Protein AF-A0A6I9Z371-F1 (afdb_monomer_lite)

Foldseek 3Di:
DVVVVVVVCPDPPDDPVVDDDPVDQQLVVLQVVLVVCVVVVNLVSSLVSLVVSVVSLVVQLVVQLVVLLDPDDPPPDDPVPDDDDPVRNVVNSVVSSVVSSVCSVQVSQDDPPDPGGDPCSVVVSVVSNVVSVPD

Structure (mmCIF, N/CA/C/O backbone):
data_AF-A0A6I9Z371-F1
#
_entry.id   AF-A0A6I9Z371-F1
#
loop_
_atom_site.group_PDB
_atom_site.id
_atom_site.type_symbol
_atom_site.label_atom_id
_atom_site.label_alt_id
_atom_site.label_comp_id
_atom_site.label_asym_id
_atom_site.label_entity_id
_atom_site.label_seq_id
_atom_site.pdbx_PDB_ins_code
_atom_site.Cartn_x
_atom_site.Cartn_y
_atom_site.Cartn_z
_atom_site.occupancy
_ato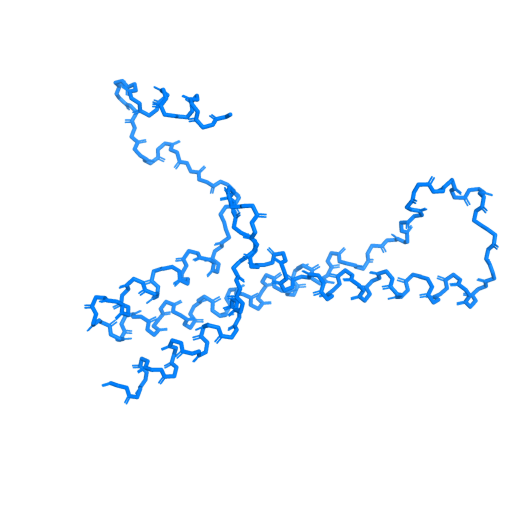m_site.B_iso_or_equiv
_atom_site.auth_seq_id
_atom_site.auth_comp_id
_atom_site.auth_asym_id
_atom_site.auth_atom_id
_atom_site.pdbx_PDB_model_num
ATOM 1 N N . MET A 1 1 ? -19.829 10.539 -12.056 1.00 60.69 1 MET A N 1
ATOM 2 C CA . MET A 1 1 ? -20.281 9.183 -11.658 1.00 60.69 1 MET A CA 1
ATOM 3 C C . MET A 1 1 ? -21.105 9.175 -10.365 1.00 60.69 1 MET A C 1
ATOM 5 O O . MET A 1 1 ? -22.158 8.555 -10.374 1.00 60.69 1 MET A O 1
ATOM 9 N N . ARG A 1 2 ? -20.727 9.908 -9.298 1.00 67.56 2 ARG A N 1
ATOM 10 C CA . ARG A 1 2 ? -21.464 9.939 -8.006 1.00 67.56 2 ARG A CA 1
ATOM 11 C C . ARG A 1 2 ? -22.976 10.226 -8.100 1.00 67.56 2 ARG A C 1
ATOM 13 O O . ARG A 1 2 ? -23.757 9.559 -7.437 1.00 67.56 2 ARG A O 1
ATOM 20 N N . GLN A 1 3 ? -23.402 11.162 -8.953 1.00 70.56 3 GLN A N 1
ATOM 21 C CA . GLN A 1 3 ? -24.830 11.496 -9.123 1.00 70.56 3 GLN A CA 1
ATOM 22 C C . GLN A 1 3 ? -25.666 10.339 -9.697 1.00 70.56 3 GLN A C 1
ATOM 24 O O . GLN A 1 3 ? -26.830 10.193 -9.338 1.00 70.56 3 GLN A O 1
ATOM 29 N N . ASN A 1 4 ? -25.073 9.493 -10.544 1.00 80.31 4 ASN A N 1
ATOM 30 C CA . ASN A 1 4 ? -25.776 8.354 -11.134 1.00 80.31 4 ASN A CA 1
ATOM 31 C C . ASN A 1 4 ? -25.949 7.221 -10.113 1.00 80.31 4 ASN A C 1
ATOM 33 O O . ASN A 1 4 ? -27.012 6.616 -10.064 1.00 80.31 4 ASN A O 1
ATOM 37 N N . LEU A 1 5 ? -24.941 6.968 -9.269 1.00 81.81 5 LEU A N 1
ATOM 38 C CA . LEU A 1 5 ? -25.026 5.963 -8.201 1.00 81.81 5 LEU A CA 1
ATOM 39 C C . LEU A 1 5 ? -26.140 6.298 -7.199 1.00 81.81 5 LEU A C 1
ATOM 41 O O . LEU A 1 5 ? -26.981 5.449 -6.923 1.00 81.81 5 LEU A O 1
ATOM 45 N N . ALA A 1 6 ? -26.208 7.555 -6.745 1.00 83.31 6 ALA A N 1
ATOM 46 C CA . ALA A 1 6 ? -27.257 8.011 -5.831 1.00 83.31 6 ALA A CA 1
ATOM 47 C C . ALA A 1 6 ? -28.668 7.857 -6.430 1.00 83.31 6 ALA A C 1
ATOM 49 O O . ALA A 1 6 ? -29.612 7.510 -5.726 1.00 83.31 6 ALA A O 1
ATOM 50 N N . TYR A 1 7 ? -28.814 8.076 -7.741 1.00 85.94 7 TYR A N 1
ATOM 51 C CA . TYR A 1 7 ? -30.084 7.874 -8.436 1.00 85.94 7 TYR A CA 1
ATOM 52 C C . TYR A 1 7 ? -30.529 6.405 -8.425 1.00 85.94 7 TYR A C 1
ATOM 54 O O . TYR A 1 7 ? -31.688 6.121 -8.127 1.00 85.94 7 TYR A O 1
ATOM 62 N N . TYR A 1 8 ? -29.616 5.469 -8.702 1.00 84.38 8 TYR A N 1
ATOM 63 C CA . TYR A 1 8 ? -29.932 4.039 -8.679 1.00 84.38 8 TYR A CA 1
ATOM 64 C C . TYR A 1 8 ? -30.203 3.515 -7.261 1.00 84.38 8 TYR A C 1
ATOM 66 O O . TYR A 1 8 ? -31.093 2.688 -7.092 1.00 84.38 8 TYR A O 1
ATOM 74 N N . GLN A 1 9 ? -29.519 4.042 -6.240 1.00 83.31 9 GLN A N 1
ATOM 75 C CA . GLN A 1 9 ? -29.781 3.703 -4.833 1.00 83.31 9 GLN A CA 1
ATOM 76 C C . GLN A 1 9 ? -31.194 4.091 -4.371 1.00 83.31 9 GLN A C 1
ATOM 78 O O . GLN A 1 9 ? -31.774 3.421 -3.525 1.00 83.31 9 GLN A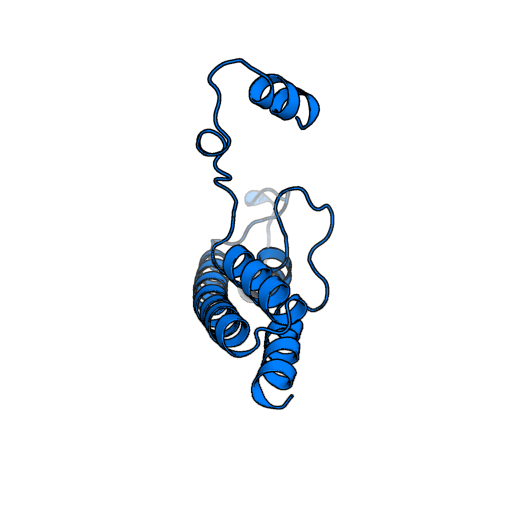 O 1
ATOM 83 N N . MET A 1 10 ? -31.780 5.152 -4.935 1.00 85.50 10 MET A N 1
ATOM 84 C CA . MET A 1 10 ? -33.133 5.603 -4.583 1.00 85.50 10 MET A CA 1
ATOM 85 C C . MET A 1 10 ? -34.254 4.828 -5.299 1.00 85.50 10 MET A C 1
ATOM 87 O O . MET A 1 10 ? -35.434 5.102 -5.062 1.00 85.50 10 MET A O 1
ATOM 91 N N . MET A 1 11 ? -33.928 3.887 -6.192 1.00 88.94 11 MET A N 1
ATOM 92 C CA . MET A 1 11 ? -34.942 3.113 -6.908 1.00 88.94 11 MET A CA 1
ATOM 93 C C . MET A 1 11 ? -35.615 2.077 -6.005 1.00 88.94 11 MET A C 1
ATOM 95 O O . MET A 1 11 ? -34.986 1.385 -5.208 1.00 88.94 11 MET A O 1
ATOM 99 N N . VAL A 1 12 ? -36.931 1.934 -6.168 1.00 86.69 12 VAL A N 1
ATOM 100 C CA . VAL A 1 12 ? -37.732 0.983 -5.392 1.00 86.69 12 VAL A CA 1
ATOM 101 C C . VAL A 1 12 ? -37.259 -0.447 -5.655 1.00 86.69 12 VAL A C 1
ATOM 103 O O . VAL A 1 12 ? -37.242 -0.901 -6.796 1.00 86.69 12 VAL A O 1
ATOM 106 N N . GLY A 1 13 ? -36.937 -1.169 -4.581 1.00 85.81 13 GLY A N 1
ATOM 107 C CA . GLY A 1 13 ? -36.521 -2.573 -4.629 1.00 85.81 13 GLY A CA 1
ATOM 108 C C . GLY A 1 13 ? -35.010 -2.790 -4.681 1.00 85.81 13 GLY A C 1
ATOM 109 O O . GLY A 1 13 ? -34.587 -3.936 -4.548 1.00 85.81 13 GLY A O 1
ATOM 110 N N . VAL A 1 14 ? -34.221 -1.722 -4.816 1.00 86.62 14 VAL A N 1
ATOM 111 C CA . VAL A 1 14 ? -32.761 -1.777 -4.722 1.00 86.62 14 VAL A CA 1
ATOM 112 C C . VAL A 1 14 ? -32.349 -1.815 -3.254 1.00 86.62 14 VAL A C 1
ATOM 114 O O . VAL A 1 14 ? -32.857 -1.044 -2.437 1.00 86.62 14 VAL A O 1
ATOM 117 N N . LYS A 1 15 ? -31.468 -2.752 -2.911 1.00 86.44 15 LYS A N 1
ATOM 118 C CA . LYS A 1 15 ? -30.904 -2.907 -1.568 1.00 86.44 15 LYS A CA 1
ATOM 119 C C . LYS A 1 15 ? -29.467 -2.409 -1.557 1.00 86.44 15 LYS A C 1
ATOM 121 O O . LYS A 1 15 ? -28.778 -2.473 -2.571 1.00 86.44 15 LYS A O 1
ATOM 126 N N . ASP A 1 16 ? -28.974 -2.031 -0.382 1.00 78.38 16 ASP A N 1
ATOM 127 C CA . ASP A 1 16 ? -27.561 -1.667 -0.216 1.00 78.38 16 ASP A CA 1
ATOM 128 C C . ASP A 1 16 ? -26.620 -2.815 -0.622 1.00 78.38 16 ASP A C 1
ATOM 130 O O . ASP A 1 16 ? -25.552 -2.574 -1.172 1.00 78.38 16 ASP A O 1
ATOM 134 N N . SER A 1 17 ? -27.056 -4.071 -0.461 1.00 81.50 17 SER A N 1
ATOM 135 C CA . SER A 1 17 ? -26.317 -5.264 -0.900 1.00 81.50 17 SER A CA 1
ATOM 136 C C . SER A 1 17 ? -26.116 -5.373 -2.414 1.00 81.50 17 SER A C 1
ATOM 138 O O . SER A 1 17 ? -25.288 -6.166 -2.854 1.00 81.50 17 SER A O 1
ATOM 140 N N . ASP A 1 18 ? -26.889 -4.634 -3.213 1.00 82.50 18 ASP A N 1
ATOM 141 C CA . ASP A 1 18 ? -26.786 -4.658 -4.675 1.00 82.50 18 ASP A CA 1
ATOM 142 C C . ASP A 1 18 ? -25.648 -3.747 -5.178 1.00 82.50 18 ASP A C 1
ATOM 144 O O . ASP A 1 18 ? -25.251 -3.830 -6.341 1.00 82.50 18 ASP A O 1
ATOM 148 N N . PHE A 1 19 ? -25.093 -2.903 -4.299 1.00 80.19 19 PHE A N 1
ATOM 149 C CA . PHE A 1 19 ? -23.918 -2.080 -4.563 1.00 80.19 19 PHE A CA 1
ATOM 150 C C . PHE A 1 19 ? -22.702 -2.670 -3.861 1.00 80.19 19 PHE A C 1
ATOM 152 O O . PHE A 1 19 ? -22.469 -2.440 -2.677 1.00 80.19 19 PHE A O 1
ATOM 159 N N . VAL A 1 20 ? -21.909 -3.418 -4.622 1.00 80.00 20 VAL A N 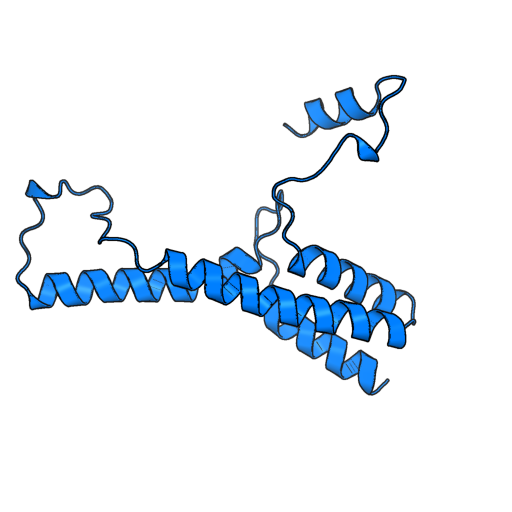1
ATOM 160 C CA . VAL A 1 20 ? -20.638 -3.973 -4.157 1.00 80.00 20 VAL A CA 1
ATOM 161 C C . VAL A 1 20 ? -19.504 -3.176 -4.777 1.00 80.00 20 VAL A C 1
ATOM 163 O O . VAL A 1 20 ? -19.444 -3.019 -5.998 1.00 80.00 20 VAL A O 1
ATOM 166 N N . ASP A 1 21 ? -18.610 -2.679 -3.931 1.00 80.81 21 ASP A N 1
ATOM 167 C CA . ASP A 1 21 ? -17.359 -2.089 -4.383 1.00 80.81 21 ASP A C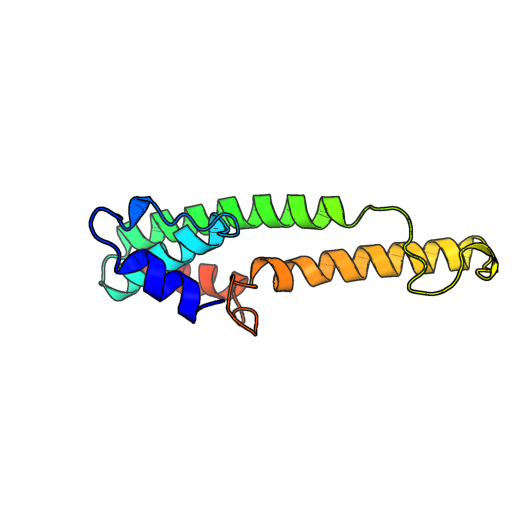A 1
ATOM 168 C C . ASP A 1 21 ? -16.387 -3.207 -4.783 1.00 80.81 21 ASP A C 1
ATOM 170 O O . ASP A 1 21 ? -15.945 -3.996 -3.949 1.00 80.81 21 ASP A O 1
ATOM 174 N N . LEU A 1 22 ? -16.101 -3.298 -6.082 1.00 84.12 22 LEU A N 1
ATOM 175 C CA . LEU A 1 22 ? -15.175 -4.282 -6.648 1.00 84.12 22 LEU A CA 1
ATOM 176 C C . LEU A 1 22 ? -13.710 -3.839 -6.550 1.00 84.12 22 LEU A C 1
ATOM 178 O O . LEU A 1 22 ? -12.821 -4.654 -6.781 1.00 84.12 22 LEU A O 1
ATOM 182 N N . GLU A 1 23 ? -13.460 -2.570 -6.230 1.00 82.81 23 GLU A N 1
ATOM 183 C CA . GLU A 1 23 ? -12.120 -2.011 -6.024 1.00 82.81 23 GLU A CA 1
ATOM 184 C C . GLU A 1 23 ? -11.743 -1.982 -4.536 1.00 82.81 23 GLU A C 1
ATOM 186 O O . GLU A 1 23 ? -10.631 -1.583 -4.177 1.00 82.81 23 GLU A O 1
ATOM 191 N N . ALA A 1 24 ? -12.652 -2.420 -3.659 1.00 84.56 24 ALA A N 1
ATOM 192 C CA . ALA A 1 24 ? -12.402 -2.449 -2.233 1.00 84.56 24 ALA A CA 1
ATOM 193 C C . ALA A 1 24 ? -11.292 -3.448 -1.890 1.00 84.56 24 ALA A C 1
ATOM 195 O O . ALA A 1 24 ? -11.360 -4.641 -2.195 1.00 84.56 24 ALA A O 1
ATOM 196 N N . LYS A 1 25 ? -10.270 -2.944 -1.203 1.00 90.81 25 LYS A N 1
ATOM 197 C CA . LYS A 1 25 ? -9.127 -3.730 -0.742 1.00 90.81 25 LYS A CA 1
ATOM 198 C C . LYS A 1 25 ? -9.457 -4.351 0.613 1.00 90.81 25 LYS A C 1
ATOM 200 O O . LYS A 1 25 ? -9.913 -3.642 1.509 1.00 90.81 25 LYS A O 1
ATOM 205 N N . ALA A 1 26 ? -9.211 -5.650 0.771 1.00 91.44 26 ALA A N 1
ATOM 206 C CA . ALA A 1 26 ? -9.558 -6.383 1.992 1.00 91.44 26 ALA A CA 1
ATOM 207 C C . ALA A 1 26 ? -8.904 -5.759 3.242 1.00 91.44 26 ALA A C 1
ATOM 209 O O . ALA A 1 26 ? -9.606 -5.378 4.180 1.00 91.44 26 ALA A O 1
ATOM 210 N N . HIS A 1 27 ? -7.598 -5.470 3.166 1.00 94.88 27 HIS A N 1
ATOM 211 C CA . HIS A 1 27 ? -6.842 -4.873 4.272 1.00 94.88 27 HIS A CA 1
ATOM 212 C C . HIS A 1 27 ? -7.382 -3.508 4.717 1.00 94.88 27 HIS A C 1
ATOM 214 O O . HIS A 1 27 ? -7.315 -3.166 5.893 1.00 94.88 27 HIS A O 1
ATOM 220 N N . MET A 1 28 ? -7.952 -2.724 3.795 1.00 94.44 28 MET A N 1
ATOM 221 C CA . MET A 1 28 ? -8.581 -1.435 4.109 1.00 94.44 28 MET A CA 1
ATOM 222 C C . MET A 1 28 ? -9.885 -1.617 4.884 1.00 94.44 28 MET A C 1
ATOM 224 O O . MET A 1 28 ? -10.141 -0.888 5.840 1.00 94.44 28 MET A O 1
ATOM 228 N N . GLN A 1 29 ? -10.707 -2.594 4.496 1.00 93.00 29 GLN A N 1
ATOM 229 C CA . GLN A 1 29 ? -11.984 -2.854 5.161 1.00 93.00 29 GLN A CA 1
ATOM 230 C C . GLN A 1 29 ? -11.772 -3.240 6.627 1.00 93.00 29 GLN A C 1
ATOM 232 O O . GLN A 1 29 ? -12.393 -2.649 7.514 1.00 93.00 29 GLN A O 1
ATOM 237 N N . ASP A 1 30 ? -10.862 -4.180 6.889 1.00 96.31 30 ASP A N 1
ATOM 238 C CA . ASP A 1 30 ? -10.534 -4.582 8.257 1.00 96.31 30 ASP A CA 1
ATOM 239 C C . ASP A 1 30 ? -9.845 -3.461 9.041 1.00 96.31 30 ASP A C 1
ATOM 241 O O . ASP A 1 30 ? -10.134 -3.286 10.225 1.00 96.31 30 ASP A O 1
ATOM 245 N N . PHE A 1 31 ? -9.016 -2.633 8.397 1.00 96.94 31 PHE A N 1
ATOM 246 C CA . PHE A 1 31 ? -8.445 -1.458 9.054 1.00 96.94 31 PHE A CA 1
ATOM 247 C C . PHE A 1 31 ? -9.538 -0.491 9.526 1.00 96.94 31 PHE A C 1
ATOM 249 O O . PHE A 1 31 ? -9.544 -0.089 10.691 1.00 96.94 31 PHE A O 1
ATOM 256 N N . HIS A 1 32 ? -10.503 -0.152 8.664 1.00 95.31 32 HIS A N 1
ATOM 257 C CA . HIS A 1 32 ? -11.605 0.740 9.029 1.00 95.31 32 HIS A CA 1
ATOM 258 C C . HIS A 1 32 ? -12.478 0.167 10.150 1.00 95.31 32 HIS A C 1
ATOM 260 O O . HIS A 1 32 ? -12.829 0.907 11.071 1.00 95.31 32 HIS A O 1
ATOM 266 N N . LEU A 1 33 ? -12.779 -1.136 10.111 1.00 96.19 33 LEU A N 1
ATOM 267 C CA . LEU A 1 33 ? -13.492 -1.827 11.191 1.00 96.19 33 LEU A CA 1
ATOM 268 C C . LEU A 1 33 ? -12.692 -1.804 12.502 1.00 96.19 33 LEU A C 1
ATOM 270 O O . LEU A 1 33 ? -13.235 -1.525 13.570 1.00 96.19 33 LEU A O 1
ATOM 274 N N . GLY A 1 34 ? -11.385 -2.044 12.432 1.00 96.62 34 GLY A N 1
ATOM 275 C CA . GLY A 1 34 ? -10.489 -1.966 13.580 1.00 96.62 34 GLY A CA 1
ATOM 276 C C . GLY A 1 34 ? -10.492 -0.582 14.231 1.00 96.62 34 GLY A C 1
ATOM 277 O O . GLY A 1 34 ? -10.657 -0.459 15.446 1.00 96.62 34 GLY A O 1
ATOM 278 N N . VAL A 1 35 ? -10.393 0.473 13.419 1.00 96.44 35 VAL A N 1
ATOM 279 C CA . VAL A 1 35 ? -10.451 1.867 13.884 1.00 96.44 35 VAL A CA 1
ATOM 280 C C . VAL A 1 35 ? -11.828 2.224 14.454 1.00 96.44 35 VAL A C 1
ATOM 282 O O . VAL A 1 35 ? -11.898 2.921 15.473 1.00 96.44 35 VAL A O 1
ATOM 285 N N . SER A 1 36 ? -12.927 1.743 13.859 1.00 96.75 36 SER A N 1
ATOM 286 C CA . SER A 1 36 ? -14.270 1.995 14.393 1.00 96.75 36 SER A CA 1
ATOM 287 C C . SER A 1 36 ? -14.459 1.341 15.760 1.00 96.75 36 SER A C 1
ATOM 289 O O . SER A 1 36 ? -14.859 2.025 16.697 1.00 96.75 36 SER A O 1
ATOM 291 N N . TYR A 1 37 ? -14.076 0.069 15.922 1.00 96.75 37 TYR A N 1
ATOM 292 C CA . TYR A 1 37 ? -14.172 -0.619 17.215 1.00 96.75 37 TYR A CA 1
ATOM 293 C C . TYR A 1 37 ? -13.267 -0.012 18.286 1.00 96.75 37 TYR A C 1
ATOM 295 O O . TYR A 1 37 ? -13.657 0.063 19.451 1.00 96.75 37 TYR A O 1
ATOM 303 N N . TYR A 1 38 ? -12.084 0.470 17.899 1.00 95.25 38 TYR A N 1
ATOM 304 C CA . TYR A 1 38 ? -11.220 1.215 18.810 1.00 95.25 38 TYR A CA 1
ATOM 305 C C . TYR A 1 38 ? -11.903 2.505 19.292 1.00 95.25 38 TYR A C 1
ATOM 307 O O . TYR A 1 38 ? -11.870 2.825 20.479 1.00 95.25 38 TYR A O 1
ATOM 315 N N . THR A 1 39 ? -12.573 3.222 18.384 1.00 94.50 39 THR A N 1
ATOM 316 C CA . THR A 1 39 ? -13.319 4.455 18.696 1.00 94.50 39 THR A CA 1
ATOM 317 C C . THR A 1 39 ? -14.553 4.187 19.566 1.00 94.50 39 THR A C 1
ATOM 319 O O . THR A 1 39 ? -14.927 5.028 20.377 1.00 94.50 39 THR A O 1
ATOM 322 N N . GLU A 1 40 ? -15.165 3.009 19.434 1.00 95.44 40 GLU A N 1
ATOM 323 C CA . GLU A 1 40 ? -16.280 2.527 20.261 1.00 95.44 40 GLU A CA 1
ATOM 324 C C . GLU A 1 40 ? -15.839 1.956 21.625 1.00 95.44 40 GLU A C 1
ATOM 326 O O . GLU A 1 40 ? -16.652 1.360 22.331 1.00 95.44 40 GLU A O 1
ATOM 331 N N . GLU A 1 41 ? -14.568 2.128 22.007 1.00 92.56 41 GLU A N 1
ATOM 332 C CA . GLU A 1 41 ? -13.984 1.631 23.263 1.00 92.56 41 GLU A CA 1
ATOM 333 C C . GLU A 1 41 ? -14.051 0.096 23.410 1.00 92.56 41 GLU A C 1
ATOM 335 O O . GLU A 1 41 ? -14.105 -0.440 24.519 1.00 92.56 41 GLU A O 1
ATOM 340 N N . ASN A 1 42 ? -14.005 -0.633 22.289 1.00 94.38 42 ASN A N 1
ATOM 341 C CA . ASN A 1 42 ? -13.924 -2.094 22.258 1.00 94.38 42 ASN A CA 1
ATOM 342 C C . ASN A 1 42 ? -12.556 -2.561 21.719 1.00 94.38 42 ASN A C 1
ATOM 344 O O . ASN A 1 42 ? -12.446 -2.999 20.566 1.00 94.38 42 ASN A O 1
ATOM 348 N N . PRO A 1 43 ? -11.489 -2.479 22.537 1.00 92.94 43 PRO A N 1
ATOM 349 C CA . PRO A 1 43 ? -10.131 -2.753 22.082 1.00 92.94 43 PRO A CA 1
ATOM 350 C C . PRO A 1 43 ? -9.918 -4.221 21.698 1.00 92.94 43 PRO A C 1
ATOM 352 O O . PRO A 1 43 ? -9.136 -4.502 20.797 1.00 92.94 43 PRO A O 1
ATOM 355 N N . GLN A 1 44 ? -10.630 -5.170 22.315 1.00 94.88 44 GLN A N 1
ATOM 356 C CA . GLN A 1 44 ? -10.450 -6.596 22.024 1.00 94.88 44 GLN A CA 1
ATOM 357 C C . GLN A 1 44 ? -10.879 -6.942 20.597 1.00 94.88 44 GLN A C 1
ATOM 359 O O . GLN A 1 44 ? -10.190 -7.695 19.913 1.00 94.88 44 GLN A O 1
ATOM 364 N N . VAL A 1 45 ? -12.003 -6.384 20.139 1.00 96.19 45 VAL A N 1
ATOM 365 C CA . VAL A 1 45 ? -12.472 -6.584 18.761 1.00 96.19 45 VAL A CA 1
ATOM 366 C C . VAL A 1 45 ? -11.638 -5.754 17.783 1.00 96.19 45 VAL A C 1
ATOM 368 O O . VAL A 1 45 ? -11.314 -6.239 16.701 1.00 96.19 45 VAL A O 1
ATOM 371 N N . ALA A 1 46 ? -11.214 -4.551 18.185 1.00 96.75 46 ALA A N 1
ATOM 372 C CA . ALA A 1 46 ? -10.315 -3.726 17.386 1.00 96.75 46 ALA A CA 1
ATOM 373 C C . ALA A 1 46 ? -8.994 -4.444 17.067 1.00 96.75 46 ALA A C 1
ATOM 375 O O . ALA A 1 46 ? -8.583 -4.453 15.911 1.00 96.75 46 ALA A O 1
ATOM 376 N N . ILE A 1 47 ? -8.367 -5.090 18.061 1.00 97.62 47 ILE A N 1
ATOM 377 C CA . ILE A 1 47 ? -7.125 -5.860 17.877 1.00 97.62 47 ILE A CA 1
ATOM 378 C C . ILE A 1 47 ? -7.304 -6.925 16.794 1.00 97.62 47 ILE A C 1
ATOM 380 O O . ILE A 1 47 ? -6.499 -6.978 15.871 1.00 97.62 47 ILE A O 1
ATOM 384 N N . LEU A 1 48 ? -8.380 -7.718 16.863 1.00 97.50 48 LEU A N 1
ATOM 385 C CA . LEU A 1 48 ? -8.629 -8.799 15.904 1.00 97.50 48 LEU A CA 1
ATOM 386 C C . LEU A 1 48 ? -8.700 -8.287 14.459 1.00 97.50 48 LEU A C 1
ATOM 388 O O . LEU A 1 48 ? -8.113 -8.889 13.562 1.00 97.50 48 LEU A O 1
ATOM 392 N N . HIS A 1 49 ? -9.403 -7.176 14.233 1.00 98.00 49 HIS A N 1
ATOM 393 C CA . HIS A 1 49 ? -9.510 -6.583 12.901 1.00 98.00 49 HIS A CA 1
ATOM 394 C C . HIS A 1 49 ? -8.210 -5.903 12.457 1.00 98.00 49 HIS A C 1
ATOM 396 O O . HIS A 1 49 ? -7.816 -6.050 11.307 1.00 98.00 49 HIS A O 1
ATOM 402 N N . LEU A 1 50 ? -7.499 -5.211 13.350 1.00 97.88 50 LEU A N 1
ATOM 403 C CA . LEU A 1 50 ? -6.234 -4.547 13.016 1.00 97.88 50 LEU A CA 1
ATOM 404 C C . LEU A 1 50 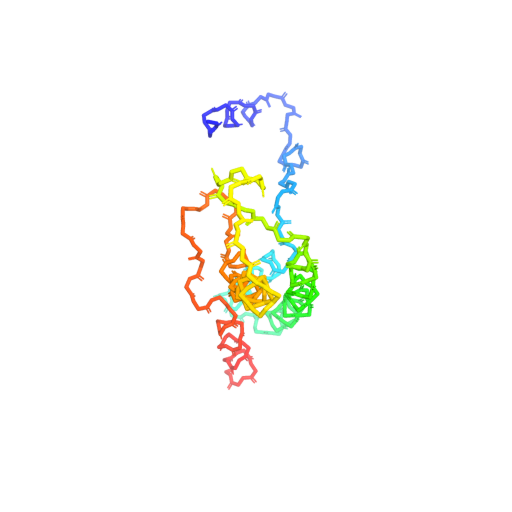? -5.102 -5.543 12.714 1.00 97.88 50 LEU A C 1
ATOM 406 O O . LEU A 1 50 ? -4.313 -5.302 11.802 1.00 97.88 50 LEU A O 1
ATOM 410 N N . GLU A 1 51 ? -5.021 -6.661 13.442 1.00 97.94 51 GLU A N 1
ATOM 411 C CA . GLU A 1 51 ? -4.090 -7.756 13.132 1.00 97.94 51 GLU A CA 1
ATOM 412 C C . GLU A 1 51 ? -4.427 -8.389 11.777 1.00 97.94 51 GLU A C 1
ATOM 414 O O . GLU A 1 51 ? -3.543 -8.558 10.938 1.00 97.94 51 GLU A O 1
ATOM 419 N N . LYS A 1 52 ? -5.714 -8.660 11.523 1.00 98.12 52 LYS A N 1
ATOM 420 C CA . LYS A 1 52 ? -6.171 -9.194 10.235 1.00 98.12 52 LYS A CA 1
ATOM 421 C C . LYS A 1 52 ? -5.859 -8.246 9.075 1.00 98.12 52 LYS A C 1
ATOM 423 O O . LYS A 1 52 ? -5.367 -8.690 8.040 1.00 98.12 52 LYS A O 1
ATOM 428 N N . ALA A 1 53 ? -6.074 -6.945 9.267 1.00 97.88 53 ALA A N 1
ATOM 429 C CA . ALA A 1 53 ? -5.726 -5.920 8.292 1.00 97.88 53 ALA A CA 1
ATOM 430 C C . ALA A 1 53 ? -4.226 -5.923 7.968 1.00 97.88 53 ALA A C 1
ATOM 432 O O . ALA A 1 53 ? -3.856 -5.779 6.806 1.00 97.88 53 ALA A O 1
ATOM 433 N N . LEU A 1 54 ? -3.356 -6.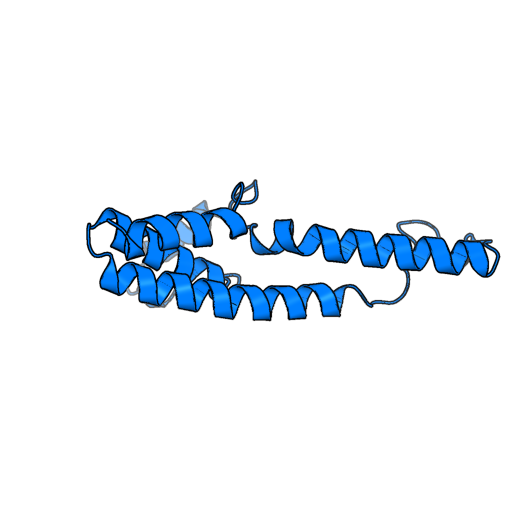129 8.967 1.00 97.94 54 LEU A N 1
ATOM 434 C CA . LEU A 1 54 ? -1.913 -6.253 8.748 1.00 97.94 54 LEU A CA 1
ATOM 435 C C . LEU A 1 54 ? -1.545 -7.510 7.957 1.00 97.94 54 LEU A C 1
ATOM 437 O O . LEU A 1 54 ? -0.734 -7.420 7.035 1.00 97.94 54 LEU A O 1
ATOM 441 N N . ASP A 1 55 ? -2.123 -8.665 8.289 1.00 98.06 55 ASP A N 1
ATOM 442 C CA . ASP A 1 55 ? -1.873 -9.908 7.551 1.00 98.06 55 ASP A CA 1
ATOM 443 C C . ASP A 1 55 ? -2.258 -9.755 6.072 1.00 98.06 55 ASP A C 1
ATOM 445 O O . ASP A 1 55 ? -1.481 -10.092 5.175 1.00 98.06 55 ASP A O 1
ATOM 449 N N . GLU A 1 56 ? -3.430 -9.176 5.811 1.00 97.75 56 GLU A N 1
ATOM 450 C CA . GLU A 1 56 ? -3.909 -8.900 4.457 1.00 97.75 56 GLU A CA 1
ATOM 451 C C . GLU A 1 56 ? -3.070 -7.821 3.753 1.00 97.75 56 GLU A C 1
ATOM 453 O O . GLU A 1 56 ? -2.781 -7.953 2.562 1.00 97.75 56 GLU A O 1
ATOM 458 N N . TYR A 1 57 ? -2.614 -6.793 4.478 1.00 97.62 57 TYR A N 1
ATOM 459 C CA . TYR A 1 57 ? -1.739 -5.749 3.940 1.00 97.62 57 TYR A CA 1
ATOM 460 C C . TYR A 1 57 ? -0.442 -6.343 3.394 1.00 97.62 57 TYR A C 1
ATOM 462 O O . TYR A 1 57 ? -0.015 -5.985 2.298 1.00 97.62 57 TYR A O 1
ATOM 470 N N . TRP A 1 58 ? 0.192 -7.261 4.131 1.00 97.75 58 TRP A N 1
ATOM 471 C CA . TRP A 1 58 ? 1.444 -7.870 3.682 1.00 97.75 58 TRP A CA 1
ATOM 472 C C . TRP A 1 58 ? 1.251 -8.750 2.454 1.00 97.75 58 TRP A C 1
ATOM 474 O O . TRP A 1 58 ? 2.100 -8.729 1.563 1.00 97.75 58 TRP A O 1
ATOM 484 N N . VAL A 1 59 ? 0.136 -9.480 2.369 1.00 97.50 59 VAL A N 1
ATOM 485 C CA . VAL A 1 59 ? -0.214 -10.228 1.153 1.00 97.50 59 VAL A CA 1
ATOM 486 C C . VAL A 1 59 ? -0.335 -9.264 -0.028 1.00 97.50 59 VAL A C 1
ATOM 488 O O . VAL A 1 59 ? 0.358 -9.447 -1.030 1.00 97.50 59 VAL A O 1
ATOM 491 N N . ALA A 1 60 ? -1.101 -8.183 0.123 1.00 96.62 60 ALA A N 1
ATOM 492 C CA . ALA A 1 60 ? -1.278 -7.185 -0.926 1.00 96.62 60 ALA A CA 1
ATOM 493 C C . ALA A 1 60 ? 0.039 -6.466 -1.307 1.00 96.62 60 ALA A C 1
ATOM 495 O O . ALA A 1 60 ? 0.285 -6.220 -2.488 1.00 96.62 60 ALA A O 1
ATOM 496 N N . ASP A 1 61 ? 0.929 -6.183 -0.347 1.00 97.44 61 ASP A N 1
ATOM 497 C CA . ASP A 1 61 ? 2.274 -5.646 -0.616 1.00 97.44 61 ASP A CA 1
ATOM 498 C C . ASP A 1 61 ? 3.121 -6.617 -1.433 1.00 97.44 61 ASP A C 1
ATOM 500 O O . ASP A 1 61 ? 3.760 -6.216 -2.408 1.00 97.44 61 ASP A O 1
ATOM 504 N N . THR A 1 62 ? 3.095 -7.906 -1.093 1.00 97.50 62 THR A N 1
ATOM 505 C CA . THR A 1 62 ? 3.833 -8.901 -1.875 1.00 97.50 62 THR A CA 1
ATOM 506 C C . THR A 1 62 ? 3.304 -9.032 -3.299 1.00 97.50 62 THR A C 1
ATOM 508 O O . THR A 1 62 ? 4.107 -9.123 -4.229 1.00 97.50 62 THR A O 1
ATOM 511 N N . GLU A 1 63 ? 1.984 -8.977 -3.486 1.00 96.56 63 GLU A N 1
ATOM 512 C CA . GLU A 1 63 ? 1.348 -9.017 -4.804 1.00 96.56 63 GLU A CA 1
ATOM 513 C C . GLU A 1 63 ? 1.697 -7.773 -5.630 1.00 96.56 63 GLU A C 1
ATOM 515 O O . GLU A 1 63 ? 2.184 -7.909 -6.754 1.00 96.56 63 GLU A O 1
ATOM 520 N N . CYS A 1 64 ? 1.566 -6.571 -5.057 1.00 96.88 64 CYS A N 1
ATOM 521 C CA . CYS A 1 64 ? 1.951 -5.321 -5.720 1.00 96.88 64 CYS A CA 1
ATOM 522 C C . CYS A 1 64 ? 3.421 -5.346 -6.160 1.00 96.88 64 CYS A C 1
ATOM 524 O O . CYS A 1 64 ? 3.760 -5.074 -7.313 1.00 96.88 64 CYS A O 1
ATOM 526 N N . ARG A 1 65 ? 4.321 -5.752 -5.260 1.00 97.38 65 ARG A N 1
ATOM 527 C CA . ARG A 1 65 ? 5.759 -5.787 -5.552 1.00 97.38 65 ARG A CA 1
ATOM 528 C C . ARG A 1 65 ? 6.133 -6.856 -6.576 1.00 97.38 65 ARG A C 1
ATOM 530 O O . ARG A 1 65 ? 7.157 -6.689 -7.241 1.00 97.38 65 ARG A O 1
ATOM 537 N N . ALA A 1 66 ? 5.346 -7.926 -6.701 1.00 96.94 66 ALA A N 1
ATOM 538 C CA . ALA A 1 66 ? 5.520 -8.936 -7.741 1.00 96.94 66 ALA A CA 1
ATOM 539 C C . ALA A 1 66 ? 5.127 -8.399 -9.127 1.00 96.94 66 ALA A C 1
ATOM 541 O O . ALA A 1 66 ? 5.820 -8.688 -10.102 1.00 96.94 66 ALA A O 1
ATOM 542 N N . LEU A 1 67 ? 4.080 -7.571 -9.206 1.00 95.88 67 LEU A N 1
ATOM 543 C CA . LEU A 1 67 ? 3.667 -6.905 -10.449 1.00 95.88 67 LEU A CA 1
ATOM 544 C C . LEU A 1 67 ? 4.695 -5.876 -10.946 1.00 95.88 67 LEU A C 1
ATOM 546 O O . LEU A 1 67 ? 4.736 -5.568 -12.129 1.00 95.88 67 LEU A O 1
ATOM 550 N N . CYS A 1 68 ? 5.588 -5.390 -10.082 1.00 96.62 68 CYS A N 1
ATOM 551 C CA . CYS A 1 68 ? 6.660 -4.480 -10.487 1.00 96.62 68 CYS A CA 1
ATOM 552 C C . CYS A 1 68 ? 7.801 -5.131 -11.290 1.00 96.62 68 CYS A C 1
ATOM 554 O O . CYS A 1 68 ? 8.656 -4.406 -11.790 1.00 96.62 68 CYS A O 1
ATOM 556 N N . GLU A 1 69 ? 7.869 -6.462 -11.396 1.00 94.44 69 GLU A N 1
ATOM 557 C CA . GLU A 1 69 ? 8.933 -7.190 -12.122 1.00 94.44 69 GLU A CA 1
ATOM 558 C C . GLU A 1 69 ? 8.629 -7.344 -13.630 1.00 94.44 69 GLU A C 1
ATOM 560 O O . GLU A 1 69 ? 9.079 -8.286 -14.289 1.00 94.44 69 GLU A O 1
ATOM 565 N N . GLU A 1 70 ? 7.822 -6.442 -14.186 1.00 89.56 70 GLU A N 1
ATOM 566 C CA . GLU A 1 70 ? 7.462 -6.413 -15.603 1.00 89.56 70 GLU A CA 1
ATOM 567 C C . GLU A 1 70 ? 8.633 -5.986 -16.508 1.00 89.56 70 GLU A C 1
ATOM 569 O O . GLU A 1 70 ? 9.590 -5.362 -16.046 1.00 89.56 70 GLU A O 1
ATOM 574 N N . PRO A 1 71 ? 8.588 -6.296 -17.822 1.00 89.00 71 PRO A N 1
ATOM 575 C CA . PRO A 1 71 ? 9.577 -5.800 -18.774 1.00 89.00 71 PRO A CA 1
ATOM 576 C C . PRO A 1 71 ? 9.708 -4.276 -18.722 1.00 89.00 71 PRO A C 1
ATOM 578 O O . PRO A 1 71 ? 8.727 -3.573 -18.492 1.00 89.00 71 PRO A O 1
ATOM 581 N N . TYR A 1 72 ? 10.911 -3.766 -19.002 1.00 85.25 72 TYR A N 1
ATOM 582 C CA . TYR A 1 72 ? 11.164 -2.327 -18.984 1.00 85.25 72 TYR A CA 1
ATOM 583 C C . TYR A 1 72 ? 10.155 -1.558 -19.845 1.00 85.25 72 TYR A C 1
ATOM 585 O O . TYR A 1 72 ? 10.022 -1.809 -21.048 1.00 85.25 72 TYR A O 1
ATOM 593 N N . ASN A 1 73 ? 9.460 -0.609 -19.223 1.00 85.88 73 ASN A N 1
ATOM 594 C CA . ASN A 1 73 ? 8.558 0.300 -19.909 1.00 85.88 73 ASN A CA 1
ATOM 595 C C . ASN A 1 73 ? 9.344 1.536 -20.369 1.00 85.88 73 ASN A C 1
ATOM 597 O O . ASN A 1 73 ? 9.872 2.280 -19.546 1.00 85.88 73 ASN A O 1
ATOM 601 N N . TYR A 1 74 ? 9.384 1.757 -21.685 1.00 80.62 74 TYR A N 1
ATOM 602 C CA . TYR A 1 74 ? 10.151 2.814 -22.359 1.00 80.62 74 TYR A CA 1
ATOM 603 C C . TYR A 1 74 ? 9.537 4.223 -22.243 1.00 80.62 74 TYR A C 1
ATOM 605 O O . TYR A 1 74 ? 10.025 5.154 -22.881 1.00 80.62 74 TYR A O 1
ATOM 613 N N . ASP A 1 75 ? 8.467 4.369 -21.457 1.00 68.56 75 ASP A N 1
ATOM 614 C CA . ASP A 1 75 ? 7.855 5.625 -21.005 1.00 68.56 75 ASP A CA 1
ATOM 615 C C . ASP A 1 75 ? 7.817 6.731 -22.081 1.00 68.56 75 ASP A C 1
ATOM 617 O O . ASP A 1 75 ? 8.410 7.804 -21.973 1.00 68.56 75 ASP A O 1
ATOM 621 N N . GLY A 1 76 ? 7.134 6.429 -23.190 1.00 66.00 76 GLY A N 1
ATOM 622 C CA . GLY A 1 76 ? 6.879 7.377 -24.279 1.00 66.00 76 GLY A CA 1
ATOM 623 C C . GLY A 1 76 ? 7.980 7.501 -25.339 1.00 66.00 76 GLY A C 1
ATOM 624 O O . GLY A 1 76 ? 7.726 8.111 -26.380 1.00 66.00 76 GLY A O 1
ATOM 625 N N . TYR A 1 77 ? 9.153 6.892 -25.149 1.00 59.00 77 TYR A N 1
ATOM 626 C CA . TYR A 1 77 ? 10.118 6.689 -26.232 1.00 59.00 77 TYR A CA 1
ATOM 627 C C . TYR A 1 77 ? 9.768 5.416 -27.004 1.00 59.00 77 TYR A C 1
ATOM 629 O O . TYR A 1 77 ? 9.408 4.389 -26.424 1.00 59.00 77 TYR A O 1
ATOM 637 N N . ASN A 1 78 ? 9.875 5.453 -28.334 1.00 64.56 78 ASN A N 1
ATOM 638 C CA . ASN A 1 78 ? 9.831 4.217 -29.104 1.00 64.56 78 ASN A CA 1
ATOM 639 C C . ASN A 1 78 ? 11.007 3.344 -28.659 1.00 64.56 78 ASN A C 1
ATOM 641 O O . ASN A 1 78 ? 12.137 3.820 -28.608 1.00 64.56 78 ASN A O 1
ATOM 645 N N . TYR A 1 79 ? 10.762 2.051 -28.438 1.00 67.38 79 TYR A N 1
ATOM 646 C CA . TYR A 1 79 ? 11.809 1.039 -28.237 1.00 67.38 79 TYR A CA 1
ATOM 647 C C . TYR A 1 79 ? 12.974 1.180 -29.240 1.00 67.38 79 TYR A C 1
ATOM 649 O O . TYR A 1 79 ? 14.125 0.914 -28.916 1.00 67.38 79 TYR A O 1
ATOM 657 N N . LEU A 1 80 ? 12.668 1.639 -30.459 1.00 73.56 80 LEU A N 1
ATOM 658 C CA . LEU A 1 80 ? 13.618 1.858 -31.551 1.00 73.56 80 LEU A CA 1
ATOM 659 C C . LEU A 1 80 ? 14.592 3.027 -31.326 1.00 73.56 80 LEU A C 1
ATOM 661 O O . LEU A 1 80 ? 15.682 3.007 -31.891 1.00 73.56 80 LEU A O 1
ATOM 665 N N . ASP A 1 81 ? 14.211 4.024 -30.526 1.00 77.44 81 ASP A N 1
ATOM 666 C CA . ASP A 1 81 ? 15.035 5.200 -30.222 1.00 77.44 81 ASP A CA 1
ATOM 667 C C . ASP A 1 81 ? 15.878 5.000 -28.949 1.00 77.44 81 ASP A C 1
ATOM 669 O O . ASP A 1 81 ? 16.780 5.789 -28.659 1.00 77.44 81 ASP A O 1
ATOM 673 N N . TYR A 1 82 ? 15.611 3.931 -28.191 1.00 81.44 82 TYR A N 1
ATOM 674 C CA . TYR A 1 82 ? 16.361 3.588 -26.991 1.00 81.44 82 TYR A CA 1
ATOM 675 C C . TYR A 1 82 ? 17.708 2.957 -27.359 1.00 81.44 82 TYR A C 1
ATOM 677 O O . TYR A 1 82 ? 17.812 1.767 -27.654 1.00 81.44 82 TYR A O 1
ATOM 685 N N . ASN A 1 83 ? 18.758 3.776 -27.342 1.00 82.62 83 ASN A N 1
ATOM 686 C CA . ASN A 1 83 ? 20.126 3.351 -27.615 1.00 82.62 83 ASN A CA 1
ATOM 687 C C . ASN A 1 83 ? 20.970 3.434 -26.338 1.00 82.62 83 ASN A C 1
ATOM 689 O O . ASN A 1 83 ? 21.665 4.423 -26.104 1.00 82.62 83 ASN A O 1
ATOM 693 N N . ALA A 1 84 ? 20.867 2.399 -25.508 1.00 86.25 84 ALA A N 1
ATOM 694 C CA . ALA A 1 84 ? 21.611 2.255 -24.265 1.00 86.25 84 ALA A CA 1
ATOM 695 C C . ALA A 1 84 ? 22.534 1.033 -24.333 1.00 86.25 84 ALA A C 1
ATOM 697 O O . ALA A 1 84 ? 22.196 0.016 -24.947 1.00 86.25 84 ALA A O 1
ATOM 698 N N . ASP A 1 85 ? 23.699 1.118 -23.693 1.00 91.88 85 ASP A N 1
ATOM 699 C CA . ASP A 1 85 ? 24.521 -0.068 -23.469 1.00 91.88 85 ASP A CA 1
ATOM 700 C C . ASP A 1 85 ? 23.884 -1.005 -22.423 1.00 91.88 85 ASP A C 1
ATOM 702 O O . ASP A 1 85 ? 22.873 -0.692 -21.791 1.00 91.88 85 ASP A O 1
ATOM 706 N N . PHE A 1 86 ? 24.472 -2.189 -22.236 1.00 92.50 86 PHE A N 1
ATOM 707 C CA . PHE A 1 86 ? 23.944 -3.173 -21.289 1.00 92.50 86 PHE A CA 1
ATOM 708 C C . PHE A 1 86 ? 23.858 -2.641 -19.850 1.00 92.50 86 PHE A C 1
ATOM 710 O O . PHE A 1 86 ? 22.900 -2.952 -19.145 1.00 92.50 86 PHE A O 1
ATOM 717 N N . TYR A 1 87 ? 24.839 -1.854 -19.400 1.00 95.25 87 TYR A N 1
ATOM 718 C CA . TYR A 1 87 ? 24.858 -1.350 -18.028 1.00 95.25 87 TYR A CA 1
ATOM 719 C C . TYR A 1 87 ? 23.796 -0.277 -17.822 1.00 95.25 87 TYR A C 1
ATOM 721 O O . TYR A 1 87 ? 23.117 -0.289 -16.800 1.00 95.25 87 TYR A O 1
ATOM 729 N N . GLN A 1 88 ? 23.628 0.611 -18.798 1.00 91.88 88 GLN A N 1
ATOM 730 C CA . GLN A 1 88 ? 22.571 1.614 -18.804 1.00 91.88 88 GLN A CA 1
ATOM 731 C C . GLN A 1 88 ? 21.192 0.947 -18.802 1.00 91.88 88 GLN A C 1
ATOM 733 O O . GLN A 1 88 ? 20.406 1.208 -17.899 1.00 91.88 88 GLN A O 1
ATOM 738 N N . ALA A 1 89 ? 20.948 -0.004 -19.710 1.00 90.62 89 ALA A N 1
ATOM 739 C CA . ALA A 1 89 ? 19.689 -0.747 -19.763 1.00 90.62 89 ALA A CA 1
ATOM 740 C C . ALA A 1 89 ? 19.379 -1.497 -18.463 1.00 90.62 89 ALA A C 1
ATOM 742 O O . ALA A 1 89 ? 18.241 -1.500 -17.993 1.00 90.62 89 ALA A O 1
ATOM 743 N N . PHE A 1 90 ? 20.397 -2.105 -17.852 1.00 92.94 90 PHE A N 1
ATOM 744 C CA . PHE A 1 90 ? 20.257 -2.765 -16.560 1.00 92.94 90 PHE A CA 1
ATOM 745 C C . PHE A 1 90 ? 19.896 -1.768 -15.450 1.00 92.94 90 PHE A C 1
ATOM 747 O O . PHE A 1 90 ? 18.953 -2.005 -14.699 1.00 92.94 90 PHE A O 1
ATOM 754 N N . ILE A 1 91 ? 20.623 -0.653 -15.343 1.00 94.75 91 ILE A N 1
ATOM 755 C CA . ILE A 1 91 ? 20.385 0.363 -14.308 1.00 94.75 91 ILE A CA 1
ATOM 756 C C . ILE A 1 91 ? 19.002 0.993 -14.476 1.00 94.75 91 ILE A C 1
ATOM 758 O O . ILE A 1 91 ? 18.280 1.115 -13.486 1.00 94.75 91 ILE A O 1
ATOM 762 N N . ASP A 1 92 ? 18.617 1.353 -15.698 1.00 92.00 92 ASP A N 1
ATOM 763 C CA . ASP A 1 92 ? 17.323 1.967 -15.997 1.00 92.00 92 ASP A CA 1
ATOM 764 C C . ASP A 1 92 ? 16.175 1.035 -15.598 1.00 92.00 92 ASP A C 1
ATOM 766 O O . ASP A 1 92 ? 15.252 1.446 -14.887 1.00 92.00 92 ASP A O 1
ATOM 770 N N . HIS A 1 93 ? 16.270 -0.244 -15.975 1.00 93.62 93 HIS A N 1
ATOM 771 C CA . HIS A 1 93 ? 15.268 -1.240 -15.619 1.00 93.62 93 HIS A CA 1
ATOM 772 C C . HIS A 1 93 ? 15.168 -1.455 -14.110 1.00 93.62 93 HIS A C 1
ATOM 774 O O . HIS A 1 93 ? 14.080 -1.348 -13.546 1.00 93.62 93 HIS A O 1
ATOM 780 N N . TYR A 1 94 ? 16.290 -1.671 -13.422 1.00 95.56 94 TYR A N 1
ATOM 781 C CA . TYR A 1 94 ? 16.262 -1.850 -11.970 1.00 95.56 94 TYR A CA 1
ATOM 782 C C . TYR A 1 94 ? 15.780 -0.600 -11.233 1.00 95.56 94 TYR A C 1
ATOM 784 O O . TYR A 1 94 ? 15.091 -0.718 -10.222 1.00 95.56 94 TYR A O 1
ATOM 792 N N . THR A 1 95 ? 16.095 0.594 -11.735 1.00 95.19 95 THR A N 1
ATOM 793 C CA . THR A 1 95 ? 15.600 1.851 -11.159 1.00 95.19 95 THR A CA 1
ATOM 794 C C . THR A 1 95 ? 14.080 1.943 -11.287 1.00 95.19 95 THR A C 1
ATOM 796 O O . THR A 1 95 ? 13.414 2.288 -10.312 1.00 95.19 95 THR A O 1
ATOM 799 N N . GLN A 1 96 ? 13.515 1.560 -12.438 1.00 94.31 96 GLN A N 1
ATOM 800 C CA . GLN A 1 96 ? 12.065 1.492 -12.641 1.00 94.31 96 GLN A CA 1
ATOM 801 C C . GLN A 1 96 ? 11.401 0.477 -11.699 1.00 94.31 96 GLN A C 1
ATOM 803 O O . GLN A 1 96 ? 10.444 0.826 -11.006 1.00 94.31 96 GLN A O 1
ATOM 808 N N . VAL A 1 97 ? 11.944 -0.741 -11.604 1.00 96.56 97 VAL A N 1
ATOM 809 C CA . VAL A 1 97 ? 11.431 -1.791 -10.704 1.00 96.56 97 VAL A CA 1
ATOM 810 C C . VAL A 1 97 ? 11.459 -1.324 -9.245 1.00 96.56 97 VAL A C 1
ATOM 812 O O . VAL A 1 97 ? 10.481 -1.487 -8.514 1.00 96.56 97 VAL A O 1
ATOM 815 N N . LEU A 1 98 ? 12.567 -0.722 -8.799 1.00 96.94 98 LEU A N 1
ATOM 816 C CA . LEU A 1 98 ? 12.701 -0.215 -7.430 1.00 96.94 98 LEU A CA 1
ATOM 817 C C . LEU A 1 98 ? 11.736 0.940 -7.150 1.00 96.94 98 LEU A C 1
ATOM 819 O O . LEU A 1 98 ? 11.109 0.952 -6.091 1.00 96.94 98 LEU A O 1
ATOM 823 N N . SER A 1 99 ? 11.578 1.866 -8.099 1.00 96.19 99 SER A N 1
ATOM 824 C CA . SER A 1 99 ? 10.622 2.970 -7.988 1.00 96.19 99 SER A CA 1
ATOM 825 C C . SER A 1 99 ? 9.182 2.460 -7.881 1.00 96.19 99 SER A C 1
ATOM 827 O O . SER A 1 99 ? 8.432 2.942 -7.036 1.00 96.19 99 SER A O 1
ATOM 829 N N . CYS A 1 100 ? 8.804 1.457 -8.682 1.00 96.75 100 CYS A N 1
ATOM 830 C CA . CYS A 1 100 ? 7.490 0.815 -8.601 1.00 96.75 100 CYS A CA 1
ATOM 831 C C . CYS A 1 100 ? 7.270 0.167 -7.227 1.00 96.75 100 CYS A C 1
ATOM 833 O O . CYS A 1 100 ? 6.290 0.463 -6.547 1.00 96.75 100 CYS A O 1
ATOM 835 N N . LYS A 1 101 ? 8.234 -0.635 -6.754 1.00 97.75 101 LYS A N 1
ATOM 836 C CA . LYS A 1 101 ? 8.143 -1.304 -5.446 1.00 97.75 101 LYS A CA 1
ATOM 837 C C . LYS A 1 101 ? 8.039 -0.320 -4.286 1.00 97.75 101 LYS A C 1
ATOM 839 O O . LYS A 1 101 ? 7.345 -0.601 -3.317 1.00 97.75 101 LYS A O 1
ATOM 844 N N . GLN A 1 102 ? 8.732 0.815 -4.365 1.00 96.38 102 GLN A N 1
ATOM 845 C CA . GLN A 1 102 ? 8.599 1.889 -3.382 1.00 96.38 102 GLN A CA 1
ATOM 846 C C . GLN A 1 102 ? 7.205 2.537 -3.440 1.00 96.38 102 GLN A C 1
ATOM 848 O O . GLN A 1 102 ? 6.663 2.923 -2.404 1.00 96.38 102 GLN A O 1
ATOM 853 N N . GLY A 1 103 ? 6.612 2.617 -4.633 1.00 96.56 103 GLY A N 1
ATOM 854 C CA . GLY A 1 103 ? 5.257 3.111 -4.864 1.00 96.56 103 GLY A CA 1
ATOM 855 C C . GLY A 1 103 ? 4.155 2.271 -4.212 1.00 96.56 103 GLY A C 1
ATOM 856 O O . GLY A 1 103 ? 3.150 2.855 -3.808 1.00 96.56 103 GLY A O 1
ATOM 857 N N . CYS A 1 104 ? 4.365 0.961 -4.016 1.00 97.00 104 CYS A N 1
ATOM 858 C CA . CYS A 1 104 ? 3.360 0.045 -3.456 1.00 97.00 104 CYS A CA 1
ATOM 859 C C . CYS A 1 104 ? 2.771 0.509 -2.119 1.00 97.00 104 CYS A C 1
ATOM 861 O O . CYS A 1 104 ? 1.567 0.404 -1.924 1.00 97.00 104 CYS A O 1
ATOM 863 N N . VAL A 1 105 ? 3.564 1.104 -1.220 1.00 95.38 105 VAL A N 1
ATOM 864 C CA . VAL A 1 105 ? 3.048 1.632 0.063 1.00 95.38 105 VAL A CA 1
ATOM 865 C C . VAL A 1 105 ? 1.980 2.707 -0.167 1.00 95.38 105 VAL A C 1
ATOM 867 O O . VAL A 1 105 ? 0.956 2.746 0.510 1.00 95.38 105 VAL A O 1
ATOM 870 N N . THR A 1 106 ? 2.208 3.563 -1.160 1.00 94.81 106 THR A N 1
ATOM 871 C CA . THR A 1 106 ? 1.302 4.645 -1.562 1.00 94.81 106 THR A CA 1
ATOM 872 C C . THR A 1 106 ? 0.049 4.092 -2.234 1.00 94.81 106 THR A C 1
ATOM 874 O O . THR A 1 106 ? -1.057 4.546 -1.956 1.00 94.81 106 THR A O 1
ATOM 877 N N . GLU A 1 107 ? 0.215 3.088 -3.096 1.00 94.69 107 GLU A N 1
ATOM 878 C CA . GLU A 1 107 ? -0.888 2.417 -3.780 1.00 94.69 107 GLU A CA 1
ATOM 879 C C . GLU A 1 107 ? -1.775 1.649 -2.796 1.00 94.69 107 GLU A C 1
ATOM 881 O O . GLU A 1 107 ? -2.999 1.748 -2.851 1.00 94.69 107 GLU A O 1
ATOM 886 N N . LEU A 1 108 ? -1.186 0.925 -1.847 1.00 95.25 108 LEU A N 1
ATOM 887 C CA . LEU A 1 108 ? -1.916 0.189 -0.816 1.00 95.25 108 LEU A CA 1
ATOM 888 C C . LEU A 1 108 ? -2.682 1.116 0.120 1.00 95.25 108 LEU A C 1
ATOM 890 O O . LEU A 1 108 ? -3.744 0.714 0.583 1.00 95.25 108 LEU A O 1
ATOM 894 N N . ALA A 1 109 ? -2.169 2.329 0.351 1.00 95.81 109 ALA A N 1
ATOM 895 C CA . ALA A 1 109 ? -2.809 3.395 1.118 1.00 95.81 109 ALA A CA 1
ATOM 896 C C . ALA A 1 109 ? -3.864 4.191 0.320 1.00 95.81 109 ALA A C 1
ATOM 898 O O . ALA A 1 109 ? -4.575 5.016 0.894 1.00 95.81 109 ALA A O 1
ATOM 899 N N . GLN A 1 110 ? -3.963 3.981 -0.996 1.00 93.44 110 GLN A N 1
ATOM 900 C CA . GLN A 1 110 ? -4.925 4.668 -1.852 1.00 93.44 110 GLN A CA 1
ATOM 901 C C . GLN A 1 110 ? -6.292 3.978 -1.791 1.00 93.44 110 GLN A C 1
ATOM 903 O O . GLN A 1 110 ? -6.442 2.827 -2.213 1.00 93.44 110 GLN A O 1
ATOM 908 N N . GLU A 1 111 ? -7.293 4.713 -1.313 1.00 87.62 111 GLU A N 1
ATOM 909 C CA . GLU A 1 111 ? -8.684 4.266 -1.244 1.00 87.62 111 GLU A CA 1
ATOM 910 C C . GLU A 1 111 ? -9.472 4.696 -2.493 1.00 87.62 111 GLU A C 1
ATOM 912 O O . GLU A 1 111 ? -9.231 5.766 -3.074 1.00 87.62 111 GLU A O 1
ATOM 917 N N . ALA A 1 112 ? -10.427 3.861 -2.913 1.00 82.38 112 ALA A N 1
ATOM 918 C CA . ALA A 1 112 ? -11.300 4.146 -4.041 1.00 82.38 112 ALA A CA 1
ATOM 919 C C . ALA A 1 112 ? -12.133 5.413 -3.777 1.00 82.38 112 ALA A C 1
ATOM 921 O O . ALA A 1 112 ? -12.818 5.562 -2.767 1.00 82.38 112 ALA A O 1
ATOM 922 N N . GLY A 1 113 ? -12.075 6.372 -4.701 1.00 79.19 113 GLY A N 1
ATOM 923 C CA . GLY A 1 113 ? -12.836 7.619 -4.600 1.00 79.19 113 GLY A CA 1
ATOM 924 C C . GLY A 1 113 ? -12.241 8.699 -3.687 1.00 79.19 113 GLY A C 1
ATOM 925 O O . GLY A 1 113 ? -12.825 9.791 -3.633 1.00 79.19 113 GLY A O 1
ATOM 926 N N . GLN A 1 114 ? -11.100 8.449 -3.035 1.00 84.38 114 GLN A N 1
ATOM 927 C CA . GLN A 1 114 ? -10.277 9.492 -2.419 1.00 84.38 114 GLN A CA 1
ATOM 928 C C . GLN A 1 114 ? -9.242 10.029 -3.419 1.00 84.38 114 GLN A C 1
ATOM 930 O O . GLN A 1 114 ? -8.695 9.284 -4.223 1.00 84.38 114 GLN A O 1
ATOM 935 N N . GLU A 1 115 ? -8.957 11.333 -3.387 1.00 85.50 115 GLU A N 1
ATOM 936 C CA . GLU A 1 115 ? -7.938 11.935 -4.269 1.00 85.50 115 GLU A CA 1
ATOM 937 C C . GLU A 1 115 ? -6.509 11.718 -3.767 1.00 85.50 115 GLU A C 1
ATOM 939 O O . GLU A 1 115 ? -5.562 11.819 -4.543 1.00 85.50 115 GLU A O 1
ATOM 944 N N . LYS A 1 116 ? -6.350 11.474 -2.464 1.00 90.62 116 LYS A N 1
ATOM 945 C CA . LYS A 1 116 ? -5.052 11.319 -1.817 1.00 90.62 116 LYS A CA 1
ATOM 946 C C . LYS A 1 116 ? -5.005 10.002 -1.045 1.00 90.62 116 LYS A C 1
ATOM 948 O O . LYS A 1 116 ? -6.028 9.631 -0.470 1.00 90.62 116 LYS A O 1
ATOM 953 N N . PRO A 1 117 ? -3.839 9.342 -0.993 1.00 93.94 117 PRO A N 1
ATOM 954 C CA . PRO A 1 117 ? -3.621 8.204 -0.115 1.00 93.94 117 PRO A CA 1
ATOM 955 C C . PRO A 1 117 ? -3.751 8.600 1.356 1.00 93.94 117 PRO A C 1
ATOM 957 O O . PRO A 1 117 ? -3.492 9.750 1.724 1.00 93.94 117 PRO A O 1
ATOM 960 N N . ILE A 1 118 ? -4.093 7.627 2.197 1.00 93.94 118 ILE A N 1
ATOM 961 C CA . ILE A 1 118 ? -4.105 7.797 3.650 1.00 93.94 118 ILE A CA 1
ATOM 962 C C . ILE A 1 118 ? -2.664 8.016 4.134 1.00 93.94 118 ILE A C 1
ATOM 964 O O . ILE A 1 118 ? -1.781 7.187 3.899 1.00 93.94 118 ILE A O 1
ATOM 968 N N . GLU A 1 119 ? -2.420 9.140 4.809 1.00 93.50 119 GLU A N 1
ATOM 969 C CA . GLU A 1 119 ? -1.108 9.446 5.385 1.00 93.50 119 GLU A CA 1
ATOM 970 C C . GLU A 1 119 ? -0.756 8.443 6.487 1.00 93.50 119 GLU A C 1
ATOM 972 O O . GLU A 1 119 ? -1.603 8.069 7.297 1.00 93.50 119 GLU A O 1
ATOM 977 N N . ASP A 1 120 ? 0.503 7.994 6.499 1.00 94.88 120 ASP A N 1
ATOM 978 C CA . ASP A 1 120 ? 1.028 7.048 7.486 1.00 94.88 120 ASP A CA 1
ATOM 979 C C . ASP A 1 120 ? 0.144 5.801 7.681 1.00 94.88 120 ASP A C 1
ATOM 981 O O . ASP A 1 120 ? 0.015 5.285 8.792 1.00 94.88 120 ASP A O 1
ATOM 985 N N . PHE A 1 121 ? -0.452 5.283 6.600 1.00 96.38 121 PHE A N 1
ATOM 986 C CA . PHE A 1 121 ? -1.395 4.162 6.656 1.00 96.38 121 PHE A CA 1
ATOM 987 C C . PHE A 1 121 ? -0.833 2.928 7.379 1.00 96.38 121 PHE A C 1
ATOM 989 O O . PHE A 1 121 ? -1.402 2.467 8.370 1.00 96.38 121 PHE A O 1
ATOM 996 N N . LEU A 1 122 ? 0.323 2.417 6.944 1.00 96.44 122 LEU A N 1
ATOM 997 C CA . LEU A 1 122 ? 0.967 1.270 7.590 1.00 96.44 122 LEU A CA 1
ATOM 998 C C . LEU A 1 122 ? 1.392 1.581 9.044 1.00 96.44 122 LEU A C 1
ATOM 1000 O O . LEU A 1 122 ? 1.016 0.818 9.935 1.00 96.44 122 LEU A O 1
ATOM 1004 N N . PRO A 1 123 ? 2.100 2.692 9.344 1.00 97.38 123 PRO A N 1
ATOM 1005 C CA . PRO A 1 123 ? 2.381 3.085 10.728 1.00 97.38 123 PRO A CA 1
ATOM 1006 C C . PRO A 1 123 ? 1.137 3.189 11.622 1.00 97.38 123 PRO A C 1
ATOM 1008 O O . PRO A 1 123 ? 1.195 2.823 12.797 1.00 97.38 123 PRO A O 1
ATOM 1011 N N . SER A 1 124 ? 0.006 3.641 11.076 1.00 97.00 124 SER A N 1
ATOM 1012 C CA . SER A 1 124 ? -1.241 3.808 11.824 1.00 97.00 124 SER A CA 1
ATOM 1013 C C . SER A 1 124 ? -1.771 2.487 12.373 1.00 97.00 124 SER A C 1
ATOM 1015 O O . SER A 1 124 ? -2.254 2.472 13.502 1.00 97.00 124 SER A O 1
ATOM 1017 N N . HIS A 1 125 ? -1.614 1.368 11.653 1.00 97.38 125 HIS A N 1
ATOM 1018 C CA . HIS A 1 125 ? -1.991 0.041 12.162 1.00 97.38 125 HIS A CA 1
ATOM 1019 C C . HIS A 1 125 ? -1.283 -0.260 13.483 1.00 97.38 125 HIS A C 1
ATOM 1021 O O . HIS A 1 125 ? -1.918 -0.585 14.486 1.00 97.38 125 HIS A O 1
ATOM 1027 N N . PHE A 1 126 ? 0.041 -0.085 13.502 1.00 97.50 126 PHE A N 1
ATOM 1028 C CA . PHE A 1 126 ? 0.855 -0.325 14.689 1.00 97.50 126 PHE A CA 1
ATOM 1029 C C . PHE A 1 126 ? 0.560 0.673 15.804 1.00 97.50 126 PHE A C 1
ATOM 1031 O O . PHE A 1 126 ? 0.582 0.298 16.972 1.00 97.50 126 PHE A O 1
ATOM 1038 N N . ASN A 1 127 ? 0.250 1.923 15.460 1.00 96.94 127 ASN A N 1
ATOM 1039 C CA . ASN A 1 127 ? -0.149 2.928 16.437 1.00 96.94 127 ASN A CA 1
ATOM 1040 C C . ASN A 1 127 ? -1.453 2.531 17.151 1.00 96.94 127 ASN A C 1
ATOM 1042 O O . ASN A 1 127 ? -1.499 2.520 18.380 1.00 96.94 127 ASN A O 1
ATOM 1046 N N . TYR A 1 128 ? -2.490 2.145 16.401 1.00 96.75 128 TYR A N 1
ATOM 1047 C CA . TYR A 1 128 ? -3.749 1.684 16.990 1.00 96.75 128 TYR A CA 1
ATOM 1048 C C . TYR A 1 128 ? -3.567 0.406 17.806 1.00 96.75 128 TYR A C 1
ATOM 1050 O O . TYR A 1 128 ? -4.068 0.338 18.924 1.00 96.75 128 TYR A O 1
ATOM 1058 N N . LEU A 1 129 ? -2.807 -0.570 17.301 1.00 97.38 129 LEU A N 1
ATOM 1059 C CA . LEU A 1 129 ? -2.504 -1.796 18.042 1.00 97.38 129 LEU A CA 1
ATOM 1060 C C . LEU A 1 129 ? -1.771 -1.498 19.351 1.00 97.38 129 LEU A C 1
ATOM 1062 O O . LEU A 1 129 ? -2.169 -1.998 20.400 1.00 97.38 129 LEU A O 1
ATOM 1066 N N . GLN A 1 130 ? -0.750 -0.637 19.320 1.00 96.56 130 GLN A N 1
ATOM 1067 C CA . GLN A 1 130 ? -0.016 -0.232 20.517 1.00 96.56 130 GLN A CA 1
ATOM 1068 C C . GLN A 1 130 ? -0.959 0.341 21.582 1.00 96.56 130 GLN A C 1
ATOM 1070 O O . GLN A 1 130 ? -0.828 0.006 22.753 1.00 96.56 130 GLN A O 1
ATOM 1075 N N . PHE A 1 131 ? -1.929 1.176 21.218 1.00 95.00 131 PHE A N 1
ATOM 1076 C CA . PHE A 1 131 ? -2.884 1.667 22.210 1.00 95.00 131 PHE A CA 1
ATOM 1077 C C . PHE A 1 131 ? -3.926 0.620 22.601 1.00 95.00 131 PHE A C 1
ATOM 1079 O O . PHE A 1 131 ? -4.248 0.522 23.777 1.00 95.00 131 PHE A O 1
ATOM 1086 N N . ALA A 1 132 ? -4.413 -0.198 21.670 1.00 95.00 132 ALA A N 1
ATOM 1087 C CA . ALA A 1 132 ? -5.429 -1.206 21.955 1.00 95.00 132 ALA A CA 1
ATOM 1088 C C . ALA A 1 132 ? -4.930 -2.329 22.888 1.00 95.00 132 ALA A C 1
ATOM 1090 O O . ALA A 1 132 ? -5.719 -2.861 23.662 1.00 95.00 132 ALA A O 1
ATOM 1091 N N . TYR A 1 133 ? -3.639 -2.684 22.852 1.00 95.06 133 TYR A N 1
ATOM 1092 C CA . TYR A 1 133 ? -3.073 -3.682 23.772 1.00 95.06 133 TYR A CA 1
ATOM 1093 C C . TYR A 1 133 ? -2.787 -3.153 25.179 1.00 95.06 133 TYR A C 1
ATOM 1095 O O . TYR A 1 133 ? -2.730 -3.949 26.119 1.00 95.06 133 TYR A O 1
ATOM 1103 N N . TYR A 1 134 ? -2.508 -1.854 25.316 1.00 90.50 134 TYR A N 1
ATOM 1104 C CA . TYR A 1 134 ? -1.912 -1.295 26.534 1.00 90.50 134 TYR A CA 1
ATOM 1105 C C . TYR A 1 134 ? -2.758 -0.215 27.232 1.00 90.50 134 TYR A C 1
ATOM 1107 O O . TYR A 1 134 ? -2.384 0.184 28.337 1.00 90.50 134 TYR A O 1
ATOM 1115 N N . ASN A 1 135 ? -3.865 0.236 26.633 1.00 68.25 135 ASN A N 1
ATOM 1116 C CA . ASN A 1 135 ? -4.926 0.998 27.311 1.00 68.25 135 ASN A CA 1
ATOM 1117 C C . ASN A 1 135 ? -6.055 0.072 27.767 1.00 68.25 135 ASN A C 1
ATOM 1119 O O . ASN A 1 135 ? -6.622 0.364 28.844 1.00 68.25 135 ASN A O 1
#

Sequence (135 aa):
MRQNLAYYQMMVGVKDSDFVDLEAKAHMQDFHLGVSYYTEENPQVAILHLEKALDEYWVADTECRALCEEPYNYDGYNYLDYNADFYQAFIDHYTQVLSCKQGCVTELAQEAGQEKPIEDFLPSHFNYLQFAYYN

InterPro domains:
  IPR052284 Collagen-modifying leprecan protein [PTHR13986] (1-134)
  IPR056585 Leprecan-like alpha-helical domain [PF23557] (1-135)

Secondary structure (DSSP, 8-state):
-HHHHHHHHTSTT--GGG---SS--HHHHHHHHHHHHHHTT-HHHHHHHHHHHHHHHHHHHHHHHHHTTPPPP-TTS-TTT----HHHHHHHHHHHHHHHHHHHHHHHTPPTT-SSPPTTHHHHHHHHHHHHHH-

pLDDT: mean 90.37, std 8.81, range [59.0, 98.12]

Radius of gyration: 20.58 Å; chains: 1; bounding box: 63×22×59 Å

Organism: NCBI:txid35019